Protein AF-A0A7V2INB6-F1 (afdb_monomer_lite)

Secondary structure (DSSP, 8-state):
-HHHHHHT-------SHHHHHHHHHHHHHS-HHHHHHHHHHHHHHHHTHHHHHGGGTTT----GGGSPPHHHHTT--HHHHHHHHS--TT-TT--HHHHHHHHHTHHHHHHHTHHHHHHHHHTHHHHHHHHHIIIIIIIIHHHHS--

Sequence (147 aa):
RRALTRHQAGVHLKTAGTTWLEELIGLALAGRDGVQIAREIYRRALDRYEELCAPYATVIDIDADRLPPADQVDRWDGPTFAAALRHDRACASFNPHLRQLLHLSYKIAAEMGPQFLAALDKHADAIAPHVTENLYDRHIRPLFLDV

Radius of gyration: 16.53 Å; chains: 1; bounding box: 42×35×41 Å

pLDDT: mean 95.91, std 5.28, range [56.22, 98.88]

Foldseek 3Di:
DVVCVVVVHADDDDDDLQLVLLLLLLLLVQDDLSVQVSLVLLQVLLVCVCVLCVVPVVPDDADNVQDDHSVVSNPDHSVLSSLCQDPDPVRPNDDVNSNRSSSSSVVVLVVVPPSSVVSCVVSVVSRVVSSCCVPPVVPCCVRPNDD

Structure (mmCIF, N/CA/C/O backbone):
data_AF-A0A7V2INB6-F1
#
_entry.id   AF-A0A7V2INB6-F1
#
loop_
_atom_site.group_PDB
_atom_site.id
_atom_site.type_symbol
_atom_site.label_atom_id
_atom_site.label_alt_id
_atom_site.label_comp_id
_atom_site.label_asym_id
_atom_site.label_entity_id
_atom_site.label_seq_id
_atom_site.pdbx_PDB_ins_code
_atom_site.Cartn_x
_atom_site.Cartn_y
_atom_site.Cartn_z
_atom_site.occupancy
_atom_site.B_iso_or_equiv
_atom_site.auth_seq_id
_atom_site.auth_comp_id
_atom_site.auth_asym_id
_atom_site.auth_atom_id
_atom_site.pdbx_PDB_model_num
ATOM 1 N N . ARG A 1 1 ? 13.629 3.701 -22.985 1.00 81.31 1 ARG A N 1
ATOM 2 C CA . ARG A 1 1 ? 15.088 3.430 -23.083 1.00 81.31 1 ARG A CA 1
ATOM 3 C C . ARG A 1 1 ? 15.921 4.495 -23.814 1.00 81.31 1 ARG A C 1
ATOM 5 O O . ARG A 1 1 ? 17.136 4.426 -23.721 1.00 81.31 1 ARG A O 1
ATOM 12 N N . ARG A 1 2 ? 15.331 5.523 -24.458 1.00 87.81 2 ARG A N 1
ATOM 13 C CA . ARG A 1 2 ? 16.077 6.541 -25.241 1.00 87.81 2 ARG A CA 1
ATOM 14 C C . ARG A 1 2 ? 17.313 7.133 -24.540 1.00 87.81 2 ARG A C 1
ATOM 16 O O . ARG A 1 2 ? 18.352 7.260 -25.174 1.00 87.81 2 ARG A O 1
ATOM 23 N N . ALA A 1 3 ? 17.208 7.473 -23.252 1.00 89.81 3 ALA A N 1
ATOM 24 C CA . ALA A 1 3 ? 18.328 8.023 -22.484 1.00 89.81 3 ALA A CA 1
ATOM 25 C C . ALA A 1 3 ? 19.479 7.013 -22.311 1.00 89.81 3 ALA A C 1
ATOM 27 O O . ALA A 1 3 ? 20.628 7.363 -22.549 1.00 89.81 3 ALA A O 1
ATOM 28 N N . LEU A 1 4 ? 19.170 5.754 -21.982 1.00 89.19 4 LEU A N 1
ATOM 29 C CA . LEU A 1 4 ? 20.169 4.689 -21.823 1.00 89.19 4 LEU A CA 1
ATOM 30 C C . LEU A 1 4 ? 20.958 4.468 -23.119 1.00 89.19 4 LEU A C 1
ATOM 32 O O . LEU A 1 4 ? 22.184 4.440 -23.093 1.00 89.19 4 LEU A O 1
ATOM 36 N N . THR A 1 5 ? 20.261 4.419 -24.261 1.00 88.56 5 THR A N 1
ATOM 37 C CA . THR A 1 5 ? 20.891 4.295 -25.584 1.00 88.56 5 THR A CA 1
ATOM 38 C C . THR A 1 5 ? 21.746 5.515 -25.925 1.00 88.56 5 THR A C 1
ATOM 40 O O . THR A 1 5 ? 22.897 5.361 -26.318 1.00 88.56 5 THR A O 1
ATOM 43 N N . ARG A 1 6 ? 21.211 6.733 -25.744 1.00 95.06 6 ARG A N 1
ATOM 44 C CA . ARG A 1 6 ? 21.920 7.988 -26.050 1.00 95.06 6 ARG A CA 1
ATOM 45 C C . ARG A 1 6 ? 23.218 8.134 -25.257 1.00 95.06 6 ARG A C 1
ATOM 47 O O . ARG A 1 6 ? 24.185 8.669 -25.784 1.00 95.06 6 ARG A O 1
ATOM 54 N N . HIS A 1 7 ? 23.212 7.708 -23.998 1.00 94.88 7 HIS A N 1
ATOM 55 C CA . HIS A 1 7 ? 24.345 7.860 -23.089 1.00 94.88 7 HIS A CA 1
ATOM 56 C C . HIS A 1 7 ? 25.215 6.604 -22.984 1.00 94.88 7 HIS A C 1
ATOM 58 O O . HIS A 1 7 ? 26.170 6.616 -22.216 1.00 94.88 7 HIS A O 1
ATOM 64 N N . GLN A 1 8 ? 24.887 5.540 -23.731 1.00 92.50 8 GLN A N 1
ATOM 65 C CA . GLN A 1 8 ? 25.553 4.235 -23.654 1.00 92.50 8 GLN A CA 1
ATOM 66 C C . GLN A 1 8 ? 25.736 3.762 -22.200 1.00 92.50 8 GLN A C 1
ATOM 68 O O . GLN A 1 8 ? 26.801 3.292 -21.807 1.00 92.50 8 GLN A O 1
ATOM 73 N N . ALA A 1 9 ? 24.689 3.928 -21.390 1.00 91.94 9 ALA A N 1
ATOM 74 C CA . ALA A 1 9 ? 24.729 3.709 -19.950 1.00 91.94 9 ALA A CA 1
ATOM 75 C C . ALA A 1 9 ? 23.729 2.634 -19.508 1.00 91.94 9 ALA A C 1
ATOM 77 O O . ALA A 1 9 ? 22.658 2.474 -20.099 1.00 91.94 9 ALA A O 1
ATOM 78 N N . GLY A 1 10 ? 24.071 1.929 -18.427 1.00 89.06 10 GLY A N 1
ATOM 79 C CA . GLY A 1 10 ? 23.144 1.069 -17.693 1.00 89.06 10 GLY A CA 1
ATOM 80 C C . GLY A 1 10 ? 22.259 1.858 -16.722 1.00 89.06 10 GLY A C 1
ATOM 81 O O . GLY A 1 10 ? 22.433 3.061 -16.531 1.00 89.06 10 GLY A O 1
ATOM 82 N N . VAL A 1 11 ? 21.313 1.169 -16.080 1.00 91.44 11 VAL A N 1
ATOM 83 C CA . VAL A 1 11 ? 20.457 1.740 -15.031 1.00 91.44 11 VAL A CA 1
ATOM 84 C C . VAL A 1 11 ? 20.529 0.894 -13.767 1.00 91.44 11 VAL A C 1
ATOM 86 O O . VAL A 1 11 ? 20.497 -0.333 -13.828 1.00 91.44 11 VAL A O 1
ATOM 89 N N . HIS A 1 12 ? 20.596 1.559 -12.617 1.00 92.31 12 HIS A N 1
ATOM 90 C CA . HIS A 1 12 ? 20.360 0.941 -11.320 1.00 92.31 12 HIS A CA 1
ATOM 91 C C . HIS A 1 12 ? 18.975 1.367 -10.830 1.00 92.31 12 HIS A C 1
ATOM 93 O O . HIS A 1 12 ? 18.733 2.553 -10.607 1.00 92.31 12 HIS A O 1
ATOM 99 N N . LEU A 1 13 ? 18.061 0.407 -10.699 1.00 91.25 13 LEU A N 1
ATOM 100 C CA . LEU A 1 13 ? 16.682 0.646 -10.285 1.00 91.25 13 LEU A CA 1
ATOM 101 C C . LEU A 1 13 ? 16.483 0.180 -8.844 1.00 91.25 13 LEU A C 1
ATOM 103 O O . LEU A 1 13 ? 16.831 -0.949 -8.508 1.00 91.25 13 LEU A O 1
ATOM 107 N N . LYS A 1 14 ? 15.890 1.037 -8.010 1.00 93.94 14 LYS A N 1
ATOM 108 C CA . LYS A 1 14 ? 15.516 0.701 -6.634 1.00 93.94 14 LYS A CA 1
ATOM 109 C C . LYS A 1 14 ? 14.003 0.764 -6.477 1.00 93.94 14 LYS A C 1
ATOM 111 O O . LYS A 1 14 ? 13.398 1.801 -6.732 1.00 93.94 14 LYS A O 1
ATOM 116 N N . THR A 1 15 ? 13.422 -0.334 -6.013 1.00 93.19 15 THR A N 1
ATOM 117 C CA . THR A 1 15 ? 12.035 -0.421 -5.544 1.00 93.19 15 THR A CA 1
ATOM 118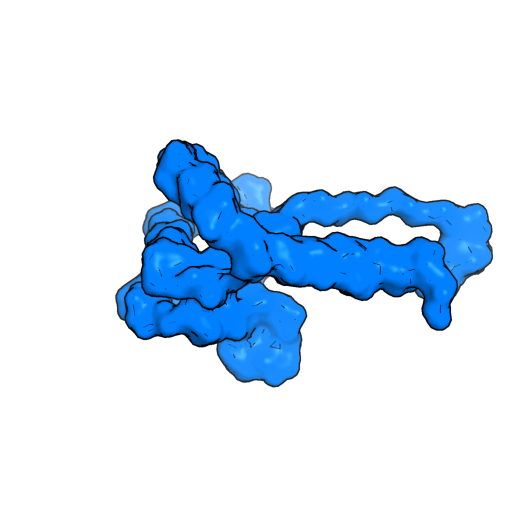 C C . THR A 1 15 ? 12.051 -0.891 -4.095 1.00 93.19 15 THR A C 1
ATOM 120 O O . THR A 1 15 ? 12.926 -1.662 -3.707 1.00 93.19 15 THR A O 1
ATOM 123 N N . ALA A 1 16 ? 11.102 -0.428 -3.288 1.00 93.69 16 ALA A N 1
ATOM 124 C CA . ALA A 1 16 ? 10.943 -0.891 -1.910 1.00 93.69 16 ALA A CA 1
ATOM 125 C C . ALA A 1 16 ? 9.479 -0.764 -1.488 1.00 93.69 16 ALA A C 1
ATOM 127 O O . ALA A 1 16 ? 8.738 -1.741 -1.515 1.00 93.69 16 ALA A O 1
ATOM 128 N N . GLY A 1 17 ? 9.028 0.461 -1.205 1.00 94.12 17 GLY A N 1
ATOM 129 C CA . GLY A 1 17 ? 7.669 0.685 -0.713 1.00 94.12 17 GLY A CA 1
ATOM 130 C C . GLY A 1 17 ? 6.569 0.340 -1.720 1.00 94.12 17 GLY A C 1
ATOM 131 O O . GLY A 1 17 ? 5.466 -0.000 -1.317 1.00 94.12 17 GLY A O 1
ATOM 132 N N . THR A 1 18 ? 6.854 0.314 -3.026 1.00 95.19 18 THR A N 1
ATOM 133 C CA . THR A 1 18 ? 5.891 -0.202 -4.011 1.00 95.19 18 THR A CA 1
ATOM 134 C C . THR A 1 18 ? 5.657 -1.703 -3.879 1.00 95.19 18 THR A C 1
ATOM 136 O O . THR A 1 18 ? 4.525 -2.122 -4.060 1.00 95.19 18 THR A O 1
ATOM 139 N N . THR A 1 19 ? 6.665 -2.502 -3.513 1.00 96.62 19 THR A N 1
ATOM 140 C CA . THR A 1 19 ? 6.489 -3.938 -3.236 1.00 96.62 19 THR A CA 1
ATOM 141 C C . THR A 1 19 ? 5.578 -4.149 -2.031 1.00 96.62 19 THR A C 1
ATOM 143 O O . THR A 1 19 ? 4.604 -4.886 -2.136 1.00 96.62 19 THR A O 1
ATOM 146 N N . TRP A 1 20 ? 5.832 -3.410 -0.948 1.00 97.50 20 TRP A N 1
ATOM 147 C CA . TRP A 1 20 ? 4.983 -3.373 0.248 1.00 97.50 20 TRP A CA 1
ATOM 148 C C . TRP A 1 20 ? 3.507 -3.086 -0.085 1.00 97.50 20 TRP A C 1
ATOM 150 O O . TRP A 1 20 ? 2.595 -3.748 0.405 1.00 97.50 20 TRP A O 1
ATOM 160 N N . LEU A 1 21 ? 3.249 -2.116 -0.965 1.00 98.56 21 LEU A N 1
ATOM 161 C CA . LEU A 1 21 ? 1.880 -1.788 -1.365 1.00 98.56 21 LEU A CA 1
ATOM 162 C C . LEU A 1 21 ? 1.199 -2.924 -2.134 1.00 98.56 21 LEU A C 1
ATOM 164 O O . LEU A 1 21 ? -0.005 -3.111 -1.983 1.00 98.56 21 LEU A O 1
ATOM 168 N N . GLU A 1 22 ? 1.933 -3.679 -2.951 1.00 98.50 22 GLU A N 1
ATOM 169 C CA . GLU A 1 22 ? 1.359 -4.814 -3.680 1.00 98.50 22 GLU A CA 1
ATOM 170 C C . GLU A 1 22 ? 1.141 -6.035 -2.778 1.00 98.50 22 GLU A C 1
ATOM 172 O O . GLU A 1 22 ? 0.170 -6.761 -2.989 1.00 98.50 22 GLU A O 1
ATOM 177 N N . GLU A 1 23 ? 1.951 -6.214 -1.729 1.00 97.81 23 GLU A N 1
ATOM 178 C CA . GLU A 1 23 ? 1.663 -7.174 -0.653 1.00 97.81 23 GLU A CA 1
ATOM 179 C C . GLU A 1 23 ? 0.338 -6.839 0.033 1.00 97.81 23 GLU A C 1
ATOM 181 O O . GLU A 1 23 ? -0.522 -7.705 0.188 1.00 97.81 23 GLU A O 1
ATOM 186 N N . LEU A 1 24 ? 0.127 -5.563 0.368 1.00 98.38 24 LEU A N 1
ATOM 187 C CA . LEU A 1 24 ? -1.107 -5.100 0.998 1.00 98.38 24 LEU A CA 1
ATOM 188 C C . LEU A 1 24 ? -2.329 -5.235 0.072 1.00 98.38 24 LEU A C 1
ATOM 190 O O . LEU A 1 24 ? -3.411 -5.596 0.533 1.00 98.38 24 LEU A O 1
ATOM 194 N N . ILE A 1 25 ? -2.161 -4.986 -1.232 1.00 98.69 25 ILE A N 1
ATOM 195 C CA . ILE A 1 25 ? -3.203 -5.217 -2.244 1.00 98.69 25 ILE A CA 1
ATOM 196 C C . ILE A 1 25 ? -3.558 -6.703 -2.327 1.00 98.69 25 ILE A C 1
ATOM 198 O O . ILE A 1 2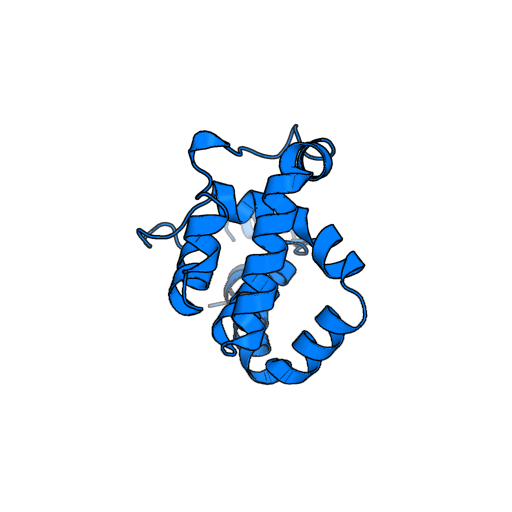5 ? -4.739 -7.047 -2.290 1.00 98.69 25 ILE A O 1
ATOM 202 N N . GLY A 1 26 ? -2.556 -7.578 -2.430 1.00 98.38 26 GLY A N 1
ATOM 203 C CA . GLY A 1 26 ? -2.777 -9.020 -2.478 1.00 98.38 26 GLY A CA 1
ATOM 204 C C . GLY A 1 26 ? -3.455 -9.537 -1.217 1.00 98.38 26 GLY A C 1
ATOM 205 O O . GLY A 1 26 ? -4.429 -10.281 -1.302 1.00 98.38 26 GLY A O 1
ATOM 206 N N . LEU A 1 27 ? -3.024 -9.055 -0.051 1.00 98.06 27 LEU A N 1
ATOM 207 C CA . LEU A 1 27 ? -3.635 -9.395 1.226 1.00 98.06 27 LEU A CA 1
ATOM 208 C C . LEU A 1 27 ? -5.099 -8.935 1.291 1.00 98.06 27 LEU A C 1
ATOM 210 O O . LEU A 1 27 ? -5.963 -9.704 1.706 1.00 98.06 27 LEU A O 1
ATOM 214 N N . ALA A 1 28 ? -5.412 -7.726 0.817 1.00 98.38 28 ALA A N 1
ATOM 215 C CA . ALA A 1 28 ? -6.791 -7.248 0.742 1.00 98.38 28 ALA A CA 1
ATOM 216 C C . ALA A 1 28 ? -7.677 -8.132 -0.156 1.00 98.38 28 ALA A C 1
ATOM 218 O O . ALA A 1 28 ? -8.861 -8.307 0.128 1.00 98.38 28 ALA A O 1
ATOM 219 N N . LEU A 1 29 ? -7.115 -8.724 -1.211 1.00 98.38 29 LEU A N 1
ATOM 220 C CA . LEU A 1 29 ? -7.827 -9.611 -2.136 1.00 98.38 29 LEU A CA 1
ATOM 221 C C . LEU A 1 29 ? -7.906 -11.072 -1.660 1.00 98.38 29 LEU A C 1
ATOM 223 O O . LEU A 1 29 ? -8.699 -11.839 -2.203 1.00 98.38 29 LEU A O 1
ATOM 227 N N . ALA A 1 30 ? -7.142 -11.457 -0.636 1.00 96.56 30 ALA A N 1
ATOM 228 C CA . ALA A 1 30 ? -7.001 -12.849 -0.205 1.00 96.56 30 ALA A CA 1
ATOM 229 C C . ALA A 1 30 ? -8.170 -13.385 0.647 1.00 96.56 30 ALA A C 1
ATOM 231 O O . ALA A 1 30 ? -8.246 -14.578 0.940 1.00 96.56 30 ALA A O 1
ATOM 232 N N . GLY A 1 31 ? -9.108 -12.520 1.043 1.00 90.50 31 GLY A N 1
ATOM 233 C CA . GLY A 1 31 ? -10.296 -12.898 1.804 1.00 90.50 31 GLY A CA 1
ATOM 234 C C . GLY A 1 31 ? -10.604 -11.948 2.956 1.00 90.50 31 GLY A C 1
ATOM 235 O O . GLY A 1 31 ? -10.037 -10.861 3.073 1.00 90.50 31 GLY A O 1
ATOM 236 N N . ARG A 1 32 ? -11.547 -12.353 3.818 1.00 93.88 32 ARG A N 1
ATOM 237 C CA . ARG A 1 32 ? -12.059 -11.500 4.908 1.00 93.88 32 ARG A CA 1
ATOM 238 C C . ARG A 1 32 ? -10.994 -11.124 5.937 1.00 93.88 32 ARG A C 1
ATOM 240 O O . ARG A 1 32 ? -10.960 -9.978 6.368 1.00 93.88 32 ARG A O 1
ATOM 247 N N . ASP A 1 33 ? -10.156 -12.070 6.335 1.00 94.75 33 ASP A N 1
ATOM 248 C CA . ASP A 1 33 ? -9.078 -11.839 7.298 1.00 94.75 33 ASP A CA 1
ATOM 249 C C . ASP A 1 33 ? -7.957 -10.975 6.706 1.00 94.75 33 ASP A C 1
ATOM 251 O O . ASP A 1 33 ? -7.436 -10.094 7.387 1.00 94.75 33 ASP A O 1
ATOM 255 N N . GLY A 1 34 ? -7.642 -11.160 5.421 1.00 97.31 34 GLY A N 1
ATOM 256 C CA . GLY A 1 34 ? -6.659 -10.342 4.715 1.00 97.31 34 GLY A CA 1
ATOM 257 C C . GLY A 1 34 ? -7.076 -8.870 4.592 1.00 97.31 34 GLY A C 1
ATOM 258 O O . GLY A 1 34 ? -6.341 -7.975 5.017 1.00 97.31 34 GLY A O 1
ATOM 259 N N . VAL A 1 35 ? -8.298 -8.590 4.118 1.00 98.38 35 VAL A N 1
ATOM 260 C CA . VAL A 1 35 ? -8.799 -7.202 4.051 1.00 98.38 35 VAL A CA 1
ATOM 261 C C . VAL A 1 35 ? -8.950 -6.568 5.435 1.00 98.38 35 VAL A C 1
ATOM 263 O O . VAL A 1 35 ? -8.729 -5.369 5.581 1.00 98.38 35 VAL A O 1
ATOM 266 N N . GLN A 1 36 ? -9.267 -7.349 6.473 1.00 98.50 36 GLN A N 1
ATOM 267 C CA . GLN A 1 36 ? -9.336 -6.834 7.841 1.00 98.50 36 GLN A CA 1
ATOM 268 C C . GLN A 1 36 ? -7.983 -6.278 8.308 1.00 98.50 36 GLN A C 1
ATOM 270 O O . GLN A 1 36 ? -7.950 -5.205 8.906 1.00 98.50 36 GLN A O 1
ATOM 275 N N . ILE A 1 37 ? -6.874 -6.955 7.990 1.00 98.38 37 ILE A N 1
ATOM 276 C CA . ILE A 1 37 ? -5.523 -6.458 8.289 1.00 98.38 37 ILE A CA 1
ATOM 277 C C . ILE A 1 37 ? -5.241 -5.159 7.529 1.00 98.38 37 ILE A C 1
ATOM 279 O O . ILE A 1 37 ? -4.741 -4.201 8.115 1.00 98.38 37 ILE A O 1
ATOM 283 N N . ALA A 1 38 ? -5.599 -5.093 6.245 1.00 98.50 38 ALA A N 1
ATOM 284 C CA . ALA A 1 38 ? -5.361 -3.903 5.434 1.00 98.50 38 ALA A CA 1
ATOM 285 C C . ALA A 1 38 ? -6.142 -2.670 5.932 1.00 98.50 38 ALA A C 1
ATOM 287 O O . ALA A 1 38 ? -5.587 -1.572 6.019 1.00 98.50 38 ALA A O 1
ATOM 288 N N . ARG A 1 39 ? -7.405 -2.863 6.333 1.00 98.75 39 ARG A N 1
ATOM 289 C CA . ARG A 1 39 ? -8.237 -1.822 6.961 1.00 98.75 39 ARG A CA 1
ATOM 290 C C . ARG A 1 39 ? -7.663 -1.369 8.301 1.00 98.75 39 ARG A C 1
ATOM 292 O O . ARG A 1 39 ? -7.604 -0.172 8.559 1.00 98.75 39 ARG A O 1
ATOM 299 N N . GLU A 1 40 ? -7.202 -2.307 9.129 1.00 98.69 40 GLU A N 1
ATOM 300 C CA . GLU A 1 40 ? -6.592 -1.990 10.423 1.00 98.69 40 GLU A CA 1
ATOM 301 C C . GLU A 1 40 ? -5.315 -1.157 10.263 1.00 98.69 40 GLU A C 1
ATOM 303 O O . GLU A 1 40 ? -5.133 -0.164 10.966 1.00 98.69 40 GLU A O 1
ATOM 308 N N . ILE A 1 41 ? -4.464 -1.504 9.291 1.00 98.75 41 ILE A N 1
ATOM 309 C CA . ILE A 1 41 ? -3.279 -0.706 8.958 1.00 98.75 41 ILE A CA 1
ATOM 310 C C . ILE A 1 41 ? -3.688 0.713 8.556 1.00 98.75 41 ILE A C 1
ATOM 312 O O . ILE A 1 41 ? -3.107 1.670 9.061 1.00 98.75 41 ILE A O 1
ATOM 316 N N . TYR A 1 42 ? -4.697 0.861 7.692 1.00 98.88 42 TYR A N 1
ATOM 317 C CA . TYR A 1 42 ? -5.180 2.174 7.270 1.00 98.88 42 TYR A CA 1
ATOM 318 C C . TYR A 1 42 ? -5.737 3.008 8.432 1.00 98.88 42 TYR A C 1
ATOM 320 O O . TYR A 1 42 ? -5.377 4.177 8.566 1.00 98.88 42 TYR A O 1
ATOM 328 N N . ARG A 1 43 ? -6.571 2.424 9.301 1.00 98.81 43 ARG A N 1
ATOM 329 C CA . ARG A 1 43 ? -7.138 3.144 10.452 1.00 98.81 43 ARG A CA 1
ATOM 330 C C . ARG A 1 43 ? -6.045 3.628 11.399 1.00 98.81 43 ARG A C 1
ATOM 332 O O . ARG A 1 43 ? -5.976 4.817 11.688 1.00 98.81 43 ARG A O 1
ATOM 339 N N . ARG A 1 44 ? -5.113 2.745 11.771 1.00 98.75 44 ARG A N 1
ATOM 340 C CA . ARG A 1 44 ? -3.953 3.120 12.596 1.00 98.75 44 ARG A CA 1
ATOM 341 C C . ARG A 1 44 ? -3.061 4.163 11.915 1.00 98.75 44 ARG A C 1
ATOM 343 O O . ARG A 1 44 ? -2.409 4.937 12.610 1.00 98.75 44 ARG A O 1
ATOM 350 N N . ALA A 1 45 ? -2.999 4.173 10.583 1.00 98.56 45 ALA A N 1
ATOM 351 C CA . ALA A 1 45 ? -2.232 5.155 9.825 1.00 98.56 45 ALA A CA 1
ATOM 352 C C . ALA A 1 45 ? -2.869 6.542 9.851 1.00 98.56 45 ALA A C 1
ATOM 354 O O . ALA A 1 45 ? -2.146 7.523 9.991 1.00 98.56 45 ALA A O 1
ATOM 355 N N . LEU A 1 46 ? -4.200 6.623 9.761 1.00 98.44 46 LEU A N 1
ATOM 356 C CA . LEU A 1 46 ? -4.925 7.879 9.948 1.00 98.44 46 LEU A CA 1
ATOM 357 C C . LEU A 1 46 ? -4.729 8.429 11.363 1.00 98.44 46 LEU A C 1
ATOM 359 O O . LEU A 1 46 ? -4.371 9.594 11.512 1.00 98.44 46 LEU A O 1
ATOM 363 N N . ASP A 1 47 ? -4.863 7.582 12.387 1.00 98.31 47 ASP A N 1
ATOM 364 C CA . ASP A 1 47 ? -4.682 7.992 13.788 1.00 98.31 47 ASP A CA 1
ATOM 365 C C . ASP A 1 47 ? -3.254 8.483 14.083 1.00 98.31 47 ASP A C 1
ATOM 367 O O . ASP A 1 47 ? -3.028 9.275 14.997 1.00 98.31 47 ASP A O 1
ATOM 371 N N . ARG A 1 48 ? -2.272 8.013 13.304 1.00 98.12 48 ARG A N 1
ATOM 372 C CA . ARG A 1 48 ? -0.845 8.349 13.436 1.00 98.12 48 ARG A CA 1
ATOM 373 C C . ARG A 1 48 ? -0.322 9.164 12.257 1.00 98.12 48 ARG A C 1
ATOM 375 O O . ARG A 1 48 ? 0.881 9.142 11.989 1.00 98.12 48 ARG A O 1
ATOM 382 N N . TYR A 1 49 ? -1.204 9.873 11.554 1.00 97.94 49 TYR A N 1
ATOM 383 C CA . TYR A 1 49 ? -0.874 10.578 10.317 1.00 97.94 49 TYR A CA 1
ATOM 384 C C . TYR A 1 49 ? 0.353 11.484 10.472 1.00 97.94 49 TYR A C 1
ATOM 386 O O . TYR A 1 49 ? 1.308 11.362 9.706 1.00 97.94 49 TYR A O 1
ATOM 394 N N . GLU A 1 50 ? 0.364 12.341 11.498 1.00 97.06 50 GLU A N 1
ATOM 395 C CA . GLU A 1 50 ? 1.467 13.275 11.751 1.00 97.06 50 GLU A CA 1
ATOM 396 C C . GLU A 1 50 ? 2.797 12.549 11.995 1.00 97.06 50 GLU A C 1
ATOM 398 O O . GLU A 1 50 ? 3.810 12.888 11.383 1.00 97.06 50 GLU A O 1
ATOM 403 N N . GLU A 1 51 ? 2.791 11.511 12.839 1.00 97.56 51 GLU A N 1
ATOM 404 C CA . GLU A 1 51 ? 3.983 10.719 13.167 1.00 97.56 51 GLU A CA 1
ATOM 405 C C . GLU A 1 51 ? 4.577 10.055 11.918 1.00 97.56 51 GLU A C 1
ATOM 407 O O . GLU A 1 51 ? 5.792 10.084 11.710 1.00 97.56 51 GLU A O 1
ATOM 412 N N . LEU A 1 52 ? 3.725 9.448 11.088 1.00 97.25 52 LEU A N 1
ATOM 413 C CA . LEU A 1 52 ? 4.156 8.720 9.896 1.00 97.25 52 LEU A CA 1
ATOM 414 C C . LEU A 1 52 ? 4.613 9.661 8.779 1.00 97.25 52 LEU A C 1
ATOM 416 O O . LEU A 1 52 ? 5.544 9.322 8.049 1.00 97.25 52 LEU A O 1
ATOM 420 N N . CYS A 1 53 ? 3.985 10.831 8.647 1.00 96.75 53 CYS A N 1
ATOM 421 C CA . CYS A 1 53 ? 4.270 11.782 7.575 1.00 96.75 53 CYS A CA 1
ATOM 422 C C . CYS A 1 53 ? 5.474 12.683 7.867 1.00 96.75 53 CYS A C 1
ATOM 424 O O . CYS A 1 53 ? 6.193 13.040 6.933 1.00 96.75 53 CYS A O 1
ATOM 426 N N . ALA A 1 54 ? 5.739 13.030 9.132 1.00 96.50 54 ALA A N 1
ATOM 427 C CA . ALA A 1 54 ? 6.779 13.996 9.498 1.00 96.50 54 ALA A CA 1
ATOM 428 C C . ALA A 1 54 ? 8.178 13.701 8.904 1.00 96.50 54 ALA A C 1
ATOM 430 O O . ALA A 1 54 ? 8.788 14.629 8.367 1.00 96.50 54 ALA A O 1
ATOM 431 N N . PRO A 1 55 ? 8.694 12.452 8.893 1.00 95.62 55 PRO A N 1
ATOM 432 C CA . PRO A 1 55 ? 10.006 12.152 8.308 1.00 95.62 55 PRO A CA 1
ATOM 433 C C . PRO A 1 55 ? 10.068 12.317 6.782 1.00 95.62 55 PRO A C 1
ATOM 435 O O . PRO A 1 55 ? 11.156 12.385 6.214 1.00 95.62 55 PRO A O 1
ATOM 438 N N . TYR A 1 56 ? 8.910 12.364 6.119 1.00 94.81 56 TYR A N 1
ATOM 439 C CA . TYR A 1 56 ? 8.773 12.367 4.664 1.00 94.81 56 TYR A CA 1
ATOM 440 C C . TYR A 1 56 ? 8.110 13.642 4.129 1.00 94.81 56 TYR A C 1
ATOM 442 O O . TYR A 1 56 ? 7.839 13.723 2.934 1.00 94.81 56 TYR A O 1
ATOM 450 N N . ALA A 1 57 ? 7.882 14.648 4.980 1.00 93.88 57 ALA A N 1
ATOM 451 C CA . ALA A 1 57 ? 7.100 15.844 4.660 1.00 93.88 57 ALA A CA 1
ATOM 452 C C . ALA A 1 57 ? 7.577 16.602 3.405 1.00 93.88 57 ALA A C 1
ATOM 454 O O . ALA A 1 57 ? 6.784 17.262 2.746 1.00 93.88 57 ALA A O 1
ATOM 455 N N . THR A 1 58 ? 8.859 16.499 3.044 1.00 95.94 58 THR A N 1
ATOM 456 C CA . THR A 1 58 ? 9.432 17.163 1.861 1.00 95.94 58 THR A CA 1
ATOM 457 C C . THR A 1 58 ? 9.235 16.399 0.550 1.00 95.94 58 THR A C 1
ATOM 459 O O . THR A 1 58 ? 9.541 16.938 -0.512 1.00 95.94 58 THR A O 1
ATOM 462 N N . VAL A 1 59 ? 8.775 15.144 0.604 1.00 94.06 59 VAL A N 1
ATOM 463 C CA . VAL A 1 59 ? 8.683 14.239 -0.558 1.00 94.06 59 VAL A CA 1
ATOM 464 C C . VAL A 1 59 ? 7.300 13.611 -0.747 1.00 94.06 59 VAL A C 1
ATOM 466 O O . VAL A 1 59 ? 7.116 12.817 -1.671 1.00 94.06 59 VAL A O 1
ATOM 469 N N . ILE A 1 60 ? 6.333 13.953 0.104 1.00 95.25 60 ILE A N 1
ATOM 470 C CA . ILE A 1 60 ? 4.938 13.510 -0.002 1.00 95.25 60 ILE A CA 1
ATOM 471 C C . ILE A 1 60 ? 4.037 14.668 -0.421 1.00 95.25 60 ILE A C 1
ATOM 473 O O . ILE A 1 60 ? 4.381 15.830 -0.233 1.00 95.25 60 ILE A O 1
ATOM 477 N N . ASP A 1 61 ? 2.882 14.332 -0.984 1.00 96.56 61 ASP A N 1
ATOM 478 C CA . ASP A 1 61 ? 1.885 15.282 -1.479 1.00 96.56 61 ASP A CA 1
ATOM 479 C C . ASP A 1 61 ? 0.493 14.773 -1.081 1.00 96.56 61 ASP A C 1
ATOM 481 O O . ASP A 1 61 ? -0.337 14.428 -1.923 1.00 96.56 61 ASP A O 1
ATOM 485 N N . ILE A 1 62 ? 0.301 14.607 0.234 1.00 97.94 62 ILE A N 1
ATOM 486 C CA . ILE A 1 62 ? -0.942 14.090 0.805 1.00 97.94 62 ILE A CA 1
ATOM 487 C C . ILE A 1 62 ? -1.845 15.256 1.189 1.00 97.94 62 ILE A C 1
ATOM 489 O O . ILE A 1 62 ? -1.511 16.067 2.052 1.00 97.94 62 ILE A O 1
ATOM 493 N N . ASP A 1 63 ? -3.025 15.277 0.583 1.00 97.50 63 ASP A N 1
ATOM 494 C CA . ASP A 1 63 ? -4.145 16.105 0.999 1.00 97.50 63 ASP A CA 1
ATOM 495 C C . ASP A 1 63 ? -5.020 15.309 1.979 1.00 97.50 63 ASP A C 1
ATOM 497 O O . ASP A 1 63 ? -5.684 14.337 1.598 1.00 97.50 63 ASP A O 1
ATOM 501 N N . ALA A 1 64 ? -4.995 15.708 3.254 1.00 95.88 64 ALA A N 1
ATOM 502 C CA . ALA A 1 64 ? -5.708 15.016 4.324 1.00 95.88 64 ALA A CA 1
ATOM 503 C C . ALA A 1 64 ? -7.232 15.034 4.126 1.00 95.88 64 ALA A C 1
ATOM 505 O O . ALA A 1 64 ? -7.893 14.046 4.443 1.00 95.88 64 ALA A O 1
ATOM 506 N N . ASP A 1 65 ? -7.784 16.084 3.511 1.00 97.19 65 ASP A N 1
ATOM 507 C CA . ASP A 1 65 ? -9.225 16.194 3.244 1.00 97.19 65 ASP A CA 1
ATOM 508 C C . ASP A 1 65 ? -9.683 15.223 2.144 1.00 97.19 65 ASP A C 1
ATOM 510 O O . ASP A 1 65 ? -10.875 14.959 1.966 1.00 97.19 65 ASP A O 1
ATOM 514 N N . ARG A 1 66 ? -8.731 14.659 1.393 1.00 97.88 66 ARG A N 1
ATOM 515 C CA . ARG A 1 66 ? -8.978 13.667 0.342 1.00 97.88 66 ARG A CA 1
ATOM 516 C C . ARG A 1 66 ? -8.738 12.236 0.808 1.00 97.88 66 ARG A C 1
ATOM 518 O O . ARG A 1 66 ? -8.901 11.309 0.007 1.00 97.88 66 ARG A O 1
ATOM 525 N N . LEU A 1 67 ? -8.383 12.031 2.076 1.00 98.56 67 LEU A N 1
ATOM 526 C CA . LEU A 1 67 ? -8.326 10.707 2.684 1.00 98.56 67 LEU A CA 1
ATOM 527 C C . LEU A 1 67 ? -9.740 10.257 3.090 1.00 98.56 67 LEU A C 1
ATOM 529 O O . LEU A 1 67 ? -10.453 10.995 3.769 1.00 98.56 67 LEU A O 1
ATOM 533 N N . PRO A 1 68 ? -10.183 9.049 2.699 1.00 98.38 68 PRO A N 1
ATOM 534 C CA . PRO A 1 68 ? -11.472 8.532 3.145 1.00 98.38 68 PRO A CA 1
ATOM 535 C C . PRO A 1 68 ? -11.460 8.307 4.669 1.00 98.38 68 PRO A C 1
ATOM 537 O O . PRO A 1 68 ? -10.477 7.772 5.189 1.00 98.38 68 PRO A O 1
ATOM 540 N N . PRO A 1 69 ? -12.534 8.646 5.401 1.00 98.44 69 PRO A N 1
ATOM 541 C CA . PRO A 1 69 ? -12.625 8.371 6.833 1.00 98.44 69 PRO A CA 1
ATOM 542 C C . PRO A 1 69 ? -12.408 6.887 7.156 1.00 98.44 69 PRO A C 1
ATOM 544 O O . PRO A 1 69 ? -12.857 6.016 6.406 1.00 98.44 69 PRO A O 1
ATOM 547 N N . ALA A 1 70 ? -11.784 6.588 8.299 1.00 98.38 70 ALA A N 1
ATOM 548 C CA . ALA A 1 70 ? -11.532 5.210 8.734 1.00 98.38 70 ALA A CA 1
ATOM 549 C C . ALA A 1 70 ? -12.818 4.362 8.734 1.00 98.38 70 ALA A C 1
ATOM 551 O O . ALA A 1 70 ? -12.858 3.303 8.113 1.00 98.38 70 ALA A O 1
ATOM 552 N N . ASP A 1 71 ? -13.911 4.891 9.293 1.00 98.44 71 ASP A N 1
ATOM 553 C CA . ASP A 1 71 ? -15.215 4.217 9.335 1.00 98.44 71 ASP A CA 1
ATOM 554 C C . ASP A 1 71 ? -15.796 3.911 7.946 1.00 98.44 71 ASP A C 1
ATOM 556 O O . ASP A 1 71 ? -16.649 3.029 7.794 1.00 98.44 71 ASP A O 1
ATOM 560 N N . GLN A 1 72 ? -15.421 4.678 6.918 1.00 98.50 72 GLN A N 1
ATOM 561 C CA . GLN A 1 72 ? -15.798 4.378 5.539 1.00 98.50 72 GLN A CA 1
ATOM 562 C C . GLN A 1 72 ? -14.973 3.195 5.022 1.00 98.50 72 GLN A C 1
ATOM 564 O O . GLN A 1 72 ? -15.545 2.250 4.475 1.00 98.50 72 GLN A O 1
ATOM 569 N N . VAL A 1 73 ? -13.654 3.229 5.225 1.00 98.56 73 VAL A N 1
ATOM 570 C CA . VAL A 1 73 ? -12.723 2.182 4.776 1.00 98.56 73 VAL A CA 1
ATOM 571 C C . VAL A 1 73 ? -12.977 0.846 5.475 1.00 98.56 73 VAL A C 1
ATOM 573 O O . VAL A 1 73 ? -12.874 -0.208 4.851 1.00 98.56 73 VAL A O 1
ATOM 576 N N . ASP A 1 74 ? -13.429 0.862 6.725 1.00 98.12 74 ASP A N 1
ATOM 577 C CA . ASP A 1 74 ? -13.758 -0.345 7.492 1.00 98.12 74 ASP A CA 1
ATOM 578 C C . ASP A 1 74 ? -14.856 -1.203 6.869 1.00 98.12 74 ASP A C 1
ATOM 580 O O . ASP A 1 74 ? -14.927 -2.417 7.100 1.00 98.12 74 ASP A O 1
ATOM 584 N N . ARG A 1 75 ? -15.694 -0.570 6.046 1.00 98.00 75 ARG A N 1
ATOM 585 C CA . ARG A 1 75 ? -16.797 -1.200 5.321 1.00 98.00 75 ARG A CA 1
ATOM 586 C C . ARG A 1 75 ? -16.411 -1.657 3.915 1.00 98.00 75 ARG A C 1
ATOM 588 O O . ARG A 1 75 ? -17.186 -2.386 3.302 1.00 98.00 75 ARG A O 1
ATOM 595 N N . TRP A 1 76 ? -15.245 -1.269 3.397 1.00 98.50 76 TRP A N 1
ATOM 596 C CA . TRP A 1 76 ? -14.810 -1.622 2.043 1.00 98.50 76 TRP A CA 1
ATOM 597 C C . TRP A 1 76 ? -14.441 -3.082 1.921 1.00 98.50 76 TRP A C 1
ATOM 599 O O . TRP A 1 76 ? -13.532 -3.530 2.607 1.00 98.50 76 TRP A O 1
ATOM 609 N N . ASP A 1 77 ? -15.044 -3.819 0.997 1.00 98.50 77 ASP A N 1
ATOM 610 C CA . ASP A 1 77 ? -14.551 -5.147 0.637 1.00 98.50 77 ASP A CA 1
ATOM 611 C C . ASP A 1 77 ? -13.117 -5.116 0.062 1.00 98.50 77 ASP A C 1
ATOM 613 O O . ASP A 1 77 ? -12.533 -4.062 -0.207 1.00 98.50 77 ASP A O 1
ATOM 617 N N . GLY A 1 78 ? -12.526 -6.306 -0.079 1.00 98.50 78 GLY A N 1
ATOM 618 C CA . GLY A 1 78 ? -11.169 -6.480 -0.601 1.00 98.50 78 GLY A CA 1
ATOM 619 C C . GLY A 1 78 ? -10.939 -5.795 -1.951 1.00 98.50 78 GLY A C 1
ATOM 620 O O . GLY A 1 78 ? -10.005 -4.999 -2.064 1.00 98.50 78 GLY A O 1
ATOM 621 N N . PRO A 1 79 ? -11.800 -6.041 -2.960 1.00 98.50 79 PRO A N 1
ATOM 622 C CA . PRO A 1 79 ? -11.713 -5.381 -4.259 1.00 98.50 79 PRO A CA 1
ATOM 623 C C . PRO A 1 79 ? -11.770 -3.854 -4.188 1.00 98.50 79 PRO A C 1
ATOM 625 O O . PRO A 1 79 ? -10.965 -3.200 -4.848 1.00 98.50 79 PRO A O 1
ATOM 628 N N . THR A 1 80 ? -12.657 -3.274 -3.374 1.00 98.62 80 THR A N 1
ATOM 629 C CA . THR A 1 80 ? -12.754 -1.814 -3.222 1.00 98.62 80 THR A CA 1
ATOM 630 C C . THR A 1 80 ? -11.476 -1.240 -2.614 1.00 98.62 80 THR A C 1
ATOM 632 O O . THR A 1 80 ? -10.928 -0.270 -3.139 1.00 98.62 80 THR A O 1
ATOM 635 N N . PHE A 1 81 ? -10.949 -1.866 -1.554 1.00 98.81 81 PHE A N 1
ATOM 636 C CA . PHE A 1 81 ? -9.691 -1.442 -0.933 1.00 98.81 81 PHE A CA 1
ATOM 637 C C . PHE A 1 81 ? -8.519 -1.537 -1.920 1.00 98.81 81 PHE A C 1
ATOM 639 O O . PHE A 1 81 ? -7.755 -0.585 -2.090 1.00 98.81 81 PHE A O 1
ATOM 646 N N . ALA A 1 82 ? -8.404 -2.666 -2.622 1.00 98.62 82 ALA A N 1
ATOM 647 C CA . ALA A 1 82 ? -7.371 -2.887 -3.626 1.00 98.62 82 ALA A CA 1
ATOM 648 C C . ALA A 1 82 ? -7.456 -1.877 -4.781 1.00 98.62 82 ALA A C 1
ATOM 650 O O . ALA A 1 82 ? -6.425 -1.362 -5.210 1.00 98.62 82 ALA A O 1
ATOM 651 N N . ALA A 1 83 ? -8.661 -1.561 -5.265 1.00 98.62 83 ALA A N 1
ATOM 652 C CA . ALA A 1 83 ? -8.880 -0.586 -6.333 1.00 98.62 83 ALA A CA 1
ATOM 653 C C . ALA A 1 83 ? -8.502 0.841 -5.910 1.00 98.62 83 ALA A C 1
ATOM 655 O O . ALA A 1 83 ? -7.952 1.588 -6.718 1.00 98.62 83 ALA A O 1
ATOM 656 N N . ALA A 1 84 ? -8.749 1.206 -4.649 1.00 98.69 84 ALA A N 1
ATOM 657 C CA . ALA A 1 84 ? -8.336 2.497 -4.108 1.00 98.69 84 ALA A CA 1
ATOM 658 C C . ALA A 1 84 ? -6.814 2.619 -3.940 1.00 98.69 84 ALA A C 1
ATOM 660 O O . ALA A 1 84 ? -6.259 3.704 -4.124 1.00 98.69 84 ALA A O 1
ATOM 661 N N . LEU A 1 85 ? -6.138 1.512 -3.618 1.00 98.75 85 LEU A N 1
ATOM 662 C CA . LEU A 1 85 ? -4.700 1.466 -3.347 1.00 98.75 85 LEU A CA 1
ATOM 663 C C . LEU A 1 85 ? -3.832 1.286 -4.603 1.00 98.75 85 LEU A C 1
ATOM 665 O O . LEU A 1 85 ? -2.721 1.828 -4.681 1.00 98.75 85 LEU A O 1
ATOM 669 N N . ARG A 1 86 ? -4.293 0.496 -5.577 1.00 98.12 86 ARG A N 1
ATOM 670 C CA . ARG A 1 86 ? -3.534 0.140 -6.784 1.00 98.12 86 ARG A CA 1
ATOM 671 C C . ARG A 1 86 ? -3.257 1.373 -7.629 1.00 98.12 86 ARG A C 1
ATOM 673 O O . ARG A 1 86 ? -4.154 2.157 -7.899 1.00 98.12 86 ARG A O 1
ATOM 680 N N . HIS A 1 87 ? -2.015 1.517 -8.094 1.00 96.81 87 HIS A N 1
ATOM 681 C CA . HIS A 1 87 ? -1.641 2.624 -8.971 1.00 96.81 87 HIS A CA 1
ATOM 682 C C . HIS A 1 87 ? -2.228 2.440 -10.379 1.00 96.81 87 HIS A C 1
ATOM 684 O O . HIS A 1 87 ? -1.550 1.969 -11.290 1.00 96.81 87 HIS A O 1
ATOM 690 N N . ASP A 1 88 ? -3.487 2.831 -10.538 1.00 96.19 88 ASP A N 1
ATOM 691 C CA . ASP A 1 88 ? -4.202 2.890 -11.806 1.00 96.19 88 ASP A CA 1
ATOM 692 C C . ASP A 1 88 ? -4.921 4.238 -11.912 1.00 96.19 88 ASP A C 1
ATOM 694 O O . ASP A 1 88 ? -5.962 4.465 -11.302 1.00 96.19 88 ASP A O 1
ATOM 698 N N . ARG A 1 89 ? -4.357 5.156 -12.704 1.00 94.56 89 ARG A N 1
ATOM 699 C CA . ARG A 1 89 ? -4.897 6.516 -12.860 1.00 94.56 89 ARG A CA 1
ATOM 700 C C . ARG A 1 89 ? -6.207 6.562 -13.654 1.00 94.56 89 ARG A C 1
ATOM 702 O O . ARG A 1 89 ? -6.845 7.609 -13.656 1.00 94.56 89 ARG A O 1
ATOM 709 N N . ALA A 1 90 ? -6.581 5.480 -14.337 1.00 96.94 90 ALA A N 1
ATOM 710 C CA . ALA A 1 90 ? -7.864 5.372 -15.027 1.00 96.94 90 ALA A CA 1
ATOM 711 C C . ALA A 1 90 ? -8.975 4.833 -14.108 1.00 96.94 90 ALA A C 1
ATOM 713 O O . ALA A 1 90 ? -10.156 5.000 -14.412 1.00 96.94 90 ALA A O 1
ATOM 714 N N . CYS A 1 91 ? -8.617 4.219 -12.976 1.00 97.50 91 CYS A N 1
ATOM 715 C CA . CYS A 1 91 ? -9.568 3.726 -11.990 1.00 97.50 91 CYS A CA 1
ATOM 716 C C . CYS A 1 91 ? -10.179 4.891 -11.199 1.00 97.50 91 CYS A C 1
ATOM 718 O O . CYS A 1 91 ? -9.476 5.626 -10.510 1.00 97.50 91 CYS A O 1
ATOM 720 N N . ALA A 1 92 ? -11.507 5.030 -11.239 1.00 97.38 92 ALA A N 1
ATOM 721 C CA . ALA A 1 92 ? -12.216 6.086 -10.510 1.00 97.38 92 ALA A CA 1
ATOM 722 C C . ALA A 1 92 ? -12.073 5.975 -8.980 1.00 97.38 92 ALA A C 1
ATOM 724 O O . ALA A 1 92 ? -12.162 6.980 -8.280 1.00 97.38 92 ALA A O 1
ATOM 725 N N . SER A 1 93 ? -11.854 4.764 -8.460 1.00 97.62 93 SER A N 1
ATOM 726 C CA . SER A 1 93 ? -11.649 4.531 -7.028 1.00 97.62 93 SER A CA 1
ATOM 727 C C . SER A 1 93 ? -10.224 4.827 -6.571 1.00 97.62 93 SER A C 1
ATOM 729 O O . SER A 1 93 ? -10.020 4.993 -5.370 1.00 97.62 93 SER A O 1
ATOM 731 N N . PHE A 1 94 ? -9.248 4.887 -7.488 1.00 98.56 94 PHE A N 1
ATOM 732 C CA . PHE A 1 94 ? -7.848 5.098 -7.133 1.00 98.56 94 PHE A CA 1
ATOM 733 C C . PHE A 1 94 ? -7.671 6.418 -6.384 1.00 98.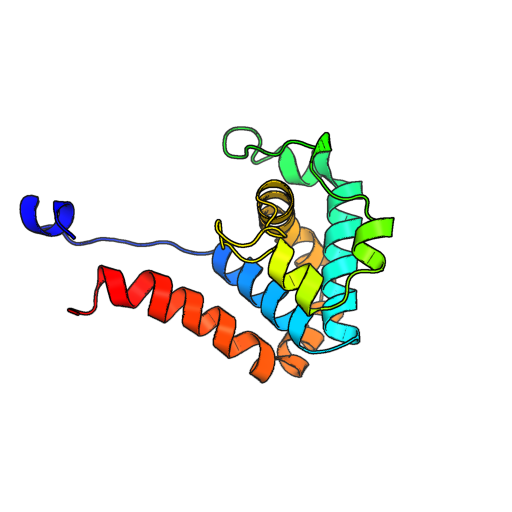56 94 PHE A C 1
ATOM 735 O O . PHE A 1 94 ? -8.048 7.489 -6.863 1.00 98.56 94 PHE A O 1
ATOM 742 N N . ASN A 1 95 ? -7.043 6.335 -5.213 1.00 98.56 95 ASN A N 1
ATOM 743 C CA . ASN A 1 95 ? -6.765 7.489 -4.383 1.00 98.56 95 ASN A CA 1
ATOM 744 C C . ASN A 1 95 ? -5.245 7.614 -4.137 1.00 98.56 95 ASN A C 1
ATOM 746 O O . ASN A 1 95 ? -4.677 6.830 -3.368 1.00 98.56 95 ASN A O 1
ATOM 750 N N . PRO A 1 96 ? -4.564 8.602 -4.756 1.00 98.19 96 PRO A N 1
ATOM 751 C CA . PRO A 1 96 ? -3.122 8.782 -4.592 1.00 98.19 96 PRO A CA 1
ATOM 752 C C . PRO A 1 96 ? -2.725 9.160 -3.156 1.00 98.19 96 PRO A C 1
ATOM 754 O O . PRO A 1 96 ? -1.654 8.752 -2.707 1.00 98.19 96 PRO A O 1
ATOM 757 N N . HIS A 1 97 ? -3.599 9.861 -2.426 1.00 98.56 97 HIS A N 1
ATOM 758 C CA . HIS A 1 97 ? -3.388 10.276 -1.034 1.00 98.56 97 HIS A CA 1
ATOM 759 C C . HIS A 1 97 ? -3.378 9.067 -0.105 1.00 98.56 97 HIS A C 1
ATOM 761 O O . HIS A 1 97 ? -2.441 8.869 0.667 1.00 98.56 97 HIS A O 1
ATOM 767 N N . LEU A 1 98 ? -4.371 8.187 -0.267 1.00 98.62 98 LEU A N 1
ATOM 768 C CA . LEU A 1 98 ? -4.443 6.910 0.445 1.00 98.62 98 LEU A CA 1
ATOM 769 C C . LEU A 1 98 ? -3.223 6.035 0.135 1.00 98.62 98 LEU A C 1
ATOM 771 O O . LEU A 1 98 ? -2.641 5.439 1.043 1.00 98.62 98 LEU A O 1
ATOM 775 N N . ARG A 1 99 ? -2.801 5.974 -1.136 1.00 98.56 99 ARG A N 1
ATOM 776 C CA . ARG A 1 99 ? -1.619 5.200 -1.534 1.00 98.56 99 ARG A CA 1
ATOM 777 C C . ARG A 1 99 ? -0.348 5.724 -0.868 1.00 98.56 99 ARG A C 1
ATOM 779 O O . ARG A 1 99 ? 0.446 4.913 -0.398 1.00 98.56 99 ARG A O 1
ATOM 786 N N . GLN A 1 100 ? -0.143 7.040 -0.831 1.00 98.19 100 GLN A N 1
ATOM 787 C CA . GLN A 1 100 ? 1.016 7.631 -0.163 1.00 98.19 100 GLN A CA 1
ATOM 788 C C . GLN A 1 100 ? 0.983 7.386 1.347 1.00 98.19 100 GLN A C 1
ATOM 790 O O . GLN A 1 100 ? 1.988 6.938 1.888 1.00 98.19 100 GLN A O 1
ATOM 795 N N . LEU A 1 101 ? -0.163 7.562 2.013 1.00 98.56 101 LEU A N 1
ATOM 796 C CA . LEU A 1 101 ? -0.282 7.262 3.443 1.00 98.56 101 LEU A CA 1
ATOM 797 C C . LEU A 1 101 ? 0.079 5.798 3.741 1.00 98.56 101 LEU A C 1
ATOM 799 O O . LEU A 1 101 ? 0.924 5.513 4.593 1.00 98.56 101 LEU A O 1
ATOM 803 N N . LEU A 1 102 ? -0.491 4.853 2.988 1.00 98.62 102 LEU A N 1
ATOM 804 C CA . LEU A 1 102 ? -0.184 3.432 3.153 1.00 98.62 102 LEU A CA 1
ATOM 805 C C . LEU A 1 102 ? 1.266 3.092 2.790 1.00 98.62 102 LEU A C 1
ATOM 807 O O . LEU A 1 102 ? 1.835 2.179 3.387 1.00 98.62 102 LEU A O 1
ATOM 811 N N . HIS A 1 103 ? 1.905 3.849 1.894 1.00 98.12 103 HIS A N 1
ATOM 812 C CA . HIS A 1 103 ? 3.328 3.689 1.583 1.00 98.12 103 HIS A CA 1
ATOM 813 C C . HIS A 1 103 ? 4.214 4.003 2.796 1.00 98.12 103 HIS A C 1
ATOM 815 O O . HIS A 1 103 ? 5.284 3.415 2.937 1.00 98.12 103 HIS A O 1
ATOM 821 N N . LEU A 1 104 ? 3.785 4.905 3.682 1.00 96.88 104 LEU A N 1
ATOM 822 C CA . LEU A 1 104 ? 4.495 5.235 4.927 1.00 96.88 104 LEU A CA 1
ATOM 823 C C . LEU A 1 104 ? 4.109 4.312 6.094 1.00 96.88 104 LEU A C 1
ATOM 825 O O . LEU A 1 104 ? 4.787 4.269 7.118 1.00 96.88 104 LEU A O 1
ATOM 829 N N . SER A 1 105 ? 3.035 3.539 5.936 1.00 98.00 105 SER A N 1
ATOM 830 C CA . SER A 1 105 ? 2.418 2.752 7.009 1.00 98.00 105 SER A CA 1
ATOM 831 C C . SER A 1 105 ? 3.056 1.378 7.234 1.00 98.00 105 SER A C 1
ATOM 833 O O . SER A 1 105 ? 2.586 0.618 8.077 1.00 98.00 105 SER A O 1
ATOM 835 N N . TYR A 1 106 ? 4.155 1.048 6.546 1.00 96.44 106 TYR A N 1
ATOM 836 C CA . TYR A 1 106 ? 4.890 -0.210 6.756 1.00 96.44 106 TYR A CA 1
ATOM 837 C C . TYR A 1 106 ? 5.331 -0.395 8.222 1.00 96.44 106 TYR A C 1
ATOM 839 O O . TYR A 1 106 ? 5.406 -1.520 8.715 1.00 96.44 106 TYR A O 1
ATOM 847 N N . LYS A 1 107 ? 5.569 0.708 8.953 1.00 96.12 107 LYS A N 1
ATOM 848 C CA . LYS A 1 107 ? 5.885 0.689 10.391 1.00 96.12 107 LYS A CA 1
ATOM 849 C C . LYS A 1 107 ? 4.764 0.045 11.214 1.00 96.12 107 LYS A C 1
ATOM 851 O O . LYS A 1 107 ? 5.045 -0.729 12.122 1.00 96.12 107 LYS A O 1
ATOM 856 N N . ILE A 1 108 ? 3.503 0.311 10.870 1.00 98.31 108 ILE A N 1
ATOM 857 C CA . ILE A 1 108 ? 2.340 -0.268 11.554 1.00 98.31 108 ILE A CA 1
ATOM 858 C C . ILE A 1 108 ? 2.314 -1.784 11.372 1.00 98.31 108 ILE A C 1
ATOM 860 O O . ILE A 1 108 ? 2.098 -2.511 12.338 1.00 98.31 108 ILE A O 1
ATOM 864 N N . ALA A 1 109 ? 2.576 -2.266 10.158 1.00 97.00 109 ALA A N 1
ATOM 865 C CA . ALA A 1 109 ? 2.629 -3.696 9.878 1.00 97.00 109 ALA A CA 1
ATOM 866 C C . ALA A 1 109 ? 3.793 -4.389 10.598 1.00 97.00 109 ALA A C 1
ATOM 868 O O . ALA A 1 109 ? 3.614 -5.476 11.142 1.00 97.00 109 ALA A O 1
ATOM 869 N N . ALA A 1 110 ? 4.954 -3.733 10.691 1.00 97.31 110 ALA A N 1
ATOM 870 C CA . ALA A 1 110 ? 6.073 -4.232 11.488 1.00 97.31 110 ALA A CA 1
ATOM 871 C C . ALA A 1 110 ? 5.700 -4.376 12.977 1.00 97.31 110 ALA A C 1
ATOM 873 O O . ALA A 1 110 ? 6.029 -5.381 13.604 1.00 97.31 110 ALA A O 1
ATOM 874 N N . GLU A 1 111 ? 4.959 -3.415 13.534 1.00 98.31 111 GLU A N 1
ATOM 875 C CA . GLU A 1 111 ? 4.473 -3.459 14.920 1.00 98.31 111 GLU A CA 1
ATOM 876 C C . GLU A 1 111 ? 3.396 -4.536 15.157 1.00 98.31 111 GLU A C 1
ATOM 878 O O . GLU A 1 111 ? 3.248 -5.005 16.283 1.00 98.31 111 GLU A O 1
ATOM 883 N N . MET A 1 112 ? 2.655 -4.960 14.123 1.00 97.75 112 MET A N 1
ATOM 884 C CA . MET A 1 112 ? 1.721 -6.098 14.220 1.00 97.75 112 MET A CA 1
ATOM 885 C C . MET A 1 112 ? 2.448 -7.445 14.378 1.00 97.75 112 MET A C 1
ATOM 887 O O . MET A 1 112 ? 1.848 -8.426 14.825 1.00 97.75 112 MET A O 1
ATOM 891 N N . GLY A 1 113 ? 3.735 -7.503 14.020 1.00 97.44 113 GLY A N 1
ATOM 892 C CA . GLY A 1 113 ? 4.619 -8.629 14.302 1.00 97.44 113 GLY A CA 1
ATOM 893 C C . GLY A 1 113 ? 4.075 -9.976 13.795 1.00 97.44 113 GLY A C 1
ATOM 894 O O . GLY A 1 113 ? 3.733 -10.085 12.613 1.00 97.44 113 GLY A O 1
ATOM 895 N N . PRO A 1 114 ? 3.975 -11.013 14.655 1.00 97.88 114 PRO A N 1
ATOM 896 C CA . PRO A 1 114 ? 3.570 -12.360 14.243 1.00 97.88 114 PRO A CA 1
ATOM 897 C C . PRO A 1 114 ? 2.225 -12.436 13.515 1.00 97.88 114 PRO A C 1
ATOM 899 O O . PRO A 1 114 ? 2.063 -13.284 12.644 1.00 97.88 114 PRO A O 1
ATOM 902 N N . GLN A 1 115 ? 1.271 -11.555 13.836 1.00 97.00 115 GLN A N 1
ATOM 903 C CA . GLN A 1 115 ? -0.031 -11.540 13.165 1.00 97.00 115 GLN A CA 1
ATOM 904 C C . GLN A 1 115 ? 0.115 -11.210 11.678 1.00 97.00 115 GLN A C 1
ATOM 906 O O . GLN A 1 115 ? -0.508 -11.858 10.838 1.00 97.00 115 GLN A O 1
ATOM 911 N N . PHE A 1 116 ? 0.927 -10.201 11.356 1.00 97.06 116 PHE A N 1
ATOM 912 C CA . PHE A 1 116 ? 1.137 -9.789 9.974 1.00 97.06 116 PHE A CA 1
ATOM 913 C C . PHE A 1 116 ? 1.935 -10.845 9.204 1.00 97.06 116 PHE A C 1
ATOM 915 O O . PHE A 1 116 ? 1.530 -11.240 8.115 1.00 97.06 116 PHE A O 1
ATOM 922 N N . LEU A 1 117 ? 3.004 -11.375 9.807 1.00 97.44 117 LEU A N 1
ATOM 923 C CA . LEU A 1 117 ? 3.826 -12.421 9.190 1.00 97.44 117 LEU A CA 1
ATOM 924 C C . LEU A 1 117 ? 3.022 -13.695 8.894 1.00 97.44 117 LEU A C 1
ATOM 926 O O . LEU A 1 117 ? 3.069 -14.200 7.778 1.00 97.44 117 LEU A O 1
ATOM 930 N N . ALA A 1 118 ? 2.203 -14.161 9.842 1.00 97.94 118 ALA A N 1
ATOM 931 C CA . ALA A 1 118 ? 1.349 -15.329 9.628 1.00 97.94 118 ALA A CA 1
ATOM 932 C C . ALA A 1 118 ? 0.319 -15.111 8.506 1.00 97.94 118 ALA A C 1
ATOM 934 O O . ALA A 1 118 ? -0.049 -16.054 7.806 1.00 97.94 118 ALA A O 1
ATOM 935 N N . ALA A 1 119 ? -0.157 -13.876 8.324 1.00 97.50 119 ALA A N 1
ATOM 936 C CA . ALA A 1 119 ? -1.062 -13.544 7.233 1.00 97.50 119 ALA A CA 1
ATOM 937 C C . ALA A 1 119 ? -0.357 -13.560 5.870 1.00 97.50 119 ALA A C 1
ATOM 939 O O . ALA A 1 119 ? -0.951 -14.038 4.905 1.00 97.50 119 ALA A O 1
ATOM 940 N N . LEU A 1 120 ? 0.898 -13.098 5.797 1.00 96.88 120 LEU A N 1
ATOM 941 C CA . LEU A 1 120 ? 1.713 -13.211 4.584 1.00 96.88 120 LEU A CA 1
ATOM 942 C C . LEU A 1 120 ? 1.939 -14.676 4.200 1.00 96.88 120 LEU A C 1
ATOM 944 O O . LEU A 1 120 ? 1.704 -15.032 3.049 1.00 96.88 120 LEU A O 1
ATOM 948 N N . ASP A 1 121 ? 2.313 -15.526 5.160 1.00 98.00 121 ASP A N 1
ATOM 949 C CA . ASP A 1 121 ? 2.531 -16.957 4.910 1.00 98.00 121 ASP A CA 1
ATOM 950 C C . ASP A 1 121 ? 1.247 -17.645 4.433 1.00 98.00 121 ASP A C 1
ATOM 952 O O . ASP A 1 121 ? 1.246 -18.390 3.454 1.00 98.00 121 ASP A O 1
ATOM 956 N N . LYS A 1 122 ? 0.125 -17.366 5.104 1.00 98.31 122 LYS A N 1
ATOM 957 C CA . LYS A 1 122 ? -1.177 -17.953 4.773 1.00 98.31 122 LYS A CA 1
ATOM 958 C C . LYS A 1 122 ? -1.669 -17.556 3.381 1.00 98.31 122 LYS A C 1
ATOM 960 O O . LYS A 1 122 ? -2.290 -18.372 2.704 1.00 98.31 122 LYS A O 1
ATOM 965 N N . HIS A 1 123 ? -1.444 -16.306 2.984 1.00 98.31 123 HIS A N 1
ATOM 966 C CA . HIS A 1 123 ? -2.002 -15.718 1.762 1.00 98.31 123 HIS A CA 1
ATOM 967 C C . HIS A 1 123 ? -0.963 -15.546 0.648 1.00 98.31 123 HIS A C 1
ATOM 969 O O . HIS A 1 123 ? -1.210 -14.819 -0.316 1.00 98.31 123 HIS A O 1
ATOM 975 N N . ALA A 1 124 ? 0.180 -16.229 0.752 1.00 98.12 124 ALA A N 1
ATOM 976 C CA . ALA A 1 124 ? 1.298 -16.115 -0.180 1.00 98.12 124 ALA A CA 1
ATOM 977 C C . ALA A 1 124 ? 0.877 -16.319 -1.645 1.00 98.12 124 ALA A C 1
ATOM 979 O O . ALA A 1 124 ? 1.263 -15.527 -2.502 1.00 98.12 124 ALA A O 1
ATOM 980 N N . ASP A 1 125 ? 0.019 -17.305 -1.928 1.00 98.06 125 ASP A N 1
ATOM 981 C CA . ASP A 1 125 ? -0.463 -17.593 -3.288 1.00 98.06 125 ASP A CA 1
ATOM 982 C C . ASP A 1 125 ? -1.317 -16.458 -3.877 1.00 98.06 125 ASP A C 1
ATOM 984 O O . ASP A 1 125 ? -1.278 -16.206 -5.081 1.00 98.06 125 ASP A O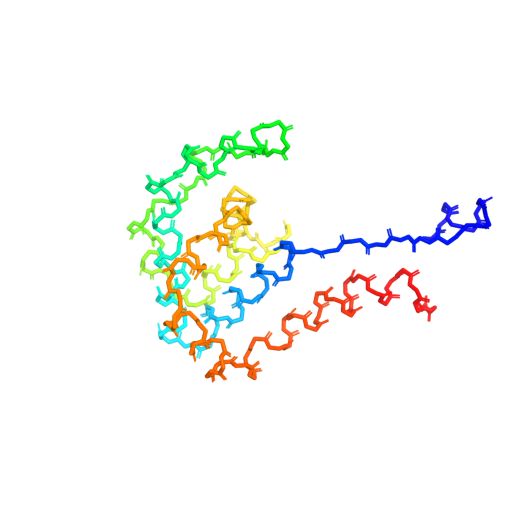 1
ATOM 988 N N . ALA A 1 126 ? -2.073 -15.745 -3.036 1.00 97.38 126 ALA A N 1
ATOM 989 C CA . ALA A 1 126 ? -2.859 -14.586 -3.456 1.00 97.38 126 ALA A CA 1
ATOM 990 C C . ALA A 1 126 ? -1.986 -13.329 -3.614 1.00 97.38 126 ALA A C 1
ATOM 992 O O . ALA A 1 126 ? -2.251 -12.487 -4.469 1.00 97.38 126 ALA A O 1
ATOM 993 N N . ILE A 1 127 ? -0.932 -13.201 -2.803 1.00 98.38 127 ILE A N 1
ATOM 994 C CA . ILE A 1 127 ? -0.031 -12.044 -2.793 1.00 98.38 127 ILE A CA 1
ATOM 995 C C . ILE A 1 127 ? 0.990 -12.101 -3.934 1.00 98.38 127 ILE A C 1
ATOM 997 O O . ILE A 1 127 ? 1.225 -11.093 -4.609 1.00 98.38 127 ILE A O 1
ATOM 1001 N N . ALA A 1 128 ? 1.590 -13.271 -4.163 1.00 98.31 128 ALA A N 1
ATOM 1002 C CA . ALA A 1 128 ? 2.722 -13.443 -5.066 1.00 98.31 128 ALA A CA 1
ATOM 1003 C C . ALA A 1 128 ? 2.474 -12.893 -6.483 1.00 98.31 128 ALA A C 1
ATOM 1005 O O . ALA A 1 128 ? 3.337 -12.157 -6.963 1.00 98.31 128 ALA A O 1
ATOM 1006 N N . PRO A 1 129 ? 1.314 -13.117 -7.139 1.00 98.44 129 PRO A N 1
ATOM 1007 C CA . PRO A 1 129 ? 1.059 -12.571 -8.471 1.00 98.44 129 PRO A CA 1
ATOM 1008 C C . PRO A 1 129 ? 1.167 -11.043 -8.539 1.00 98.44 129 PRO A C 1
ATOM 1010 O O . PRO A 1 129 ? 1.677 -10.513 -9.522 1.00 98.44 129 PRO A O 1
ATOM 1013 N N . HIS A 1 130 ? 0.745 -10.322 -7.496 1.00 98.25 130 HIS A N 1
ATOM 1014 C CA . HIS A 1 130 ? 0.806 -8.858 -7.462 1.00 98.25 130 HIS A CA 1
ATOM 1015 C C . HIS A 1 130 ? 2.233 -8.341 -7.278 1.00 98.25 130 HIS A C 1
ATOM 1017 O O . HIS A 1 130 ? 2.656 -7.404 -7.961 1.00 98.25 130 HIS A O 1
ATOM 1023 N N . VAL A 1 131 ? 3.002 -8.987 -6.399 1.00 98.19 131 VAL A N 1
ATOM 1024 C CA . VAL A 1 131 ? 4.424 -8.674 -6.208 1.00 98.19 131 VAL A CA 1
ATOM 1025 C C . VAL A 1 131 ? 5.216 -8.977 -7.482 1.00 98.19 131 VAL A C 1
ATOM 1027 O O . VAL A 1 131 ? 6.016 -8.145 -7.920 1.00 98.19 131 VAL A O 1
ATOM 1030 N N . THR A 1 132 ? 4.962 -10.126 -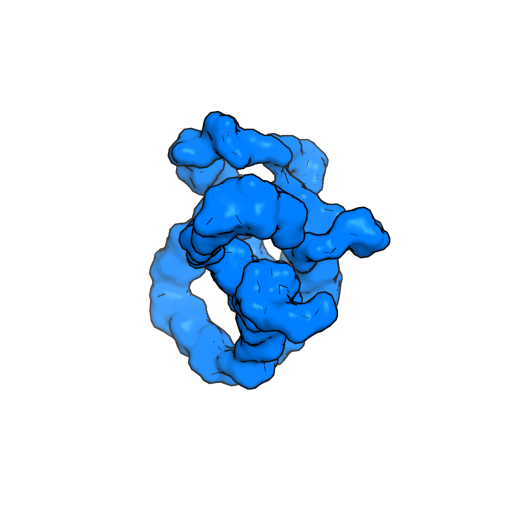8.114 1.00 98.19 132 THR A N 1
ATOM 1031 C CA . THR A 1 132 ? 5.588 -10.519 -9.380 1.00 98.19 132 THR A CA 1
ATOM 1032 C C . THR A 1 132 ? 5.240 -9.548 -10.499 1.00 98.19 132 THR A C 1
ATOM 1034 O O . THR A 1 132 ? 6.157 -9.067 -11.157 1.00 98.19 132 THR A O 1
ATOM 1037 N N . GLU A 1 133 ? 3.968 -9.194 -10.690 1.00 96.88 133 GLU A N 1
ATOM 1038 C CA . GLU A 1 133 ? 3.553 -8.224 -11.712 1.00 96.88 133 GLU A CA 1
ATOM 1039 C C . GLU A 1 133 ? 4.279 -6.880 -11.520 1.00 96.88 133 GLU A C 1
ATOM 1041 O O . GLU A 1 133 ? 4.805 -6.289 -12.467 1.00 96.88 133 GLU A O 1
ATOM 1046 N N . ASN A 1 134 ? 4.367 -6.397 -10.278 1.00 96.69 134 ASN A N 1
ATOM 1047 C CA . ASN A 1 134 ? 5.061 -5.151 -9.987 1.00 96.69 134 ASN A CA 1
ATOM 1048 C C . ASN A 1 134 ? 6.558 -5.237 -10.277 1.00 96.69 134 ASN A C 1
A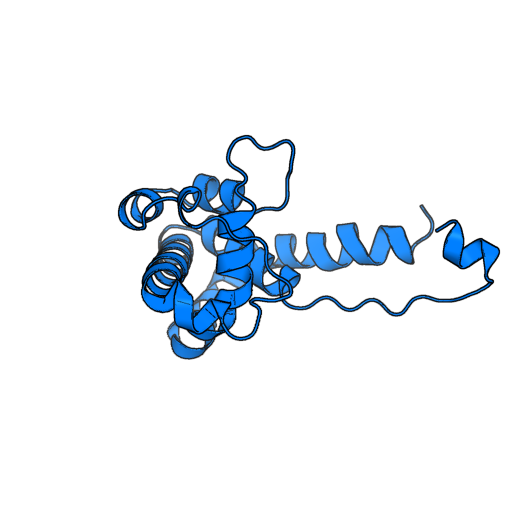TOM 1050 O O . ASN A 1 134 ? 7.074 -4.391 -11.002 1.00 96.69 134 ASN A O 1
ATOM 1054 N N . LEU A 1 135 ? 7.264 -6.237 -9.756 1.00 96.06 135 LEU A N 1
ATOM 1055 C CA . LEU A 1 135 ? 8.711 -6.330 -9.947 1.00 96.06 135 LEU A CA 1
ATOM 1056 C C . LEU A 1 135 ? 9.075 -6.697 -11.389 1.00 96.06 135 LEU A C 1
ATOM 1058 O O . LEU A 1 135 ? 9.891 -6.023 -12.018 1.00 96.06 135 LEU A O 1
ATOM 1062 N N . TYR A 1 136 ? 8.467 -7.751 -11.921 1.00 95.88 136 TYR A N 1
ATOM 1063 C CA . TYR A 1 136 ? 8.823 -8.312 -13.214 1.00 95.88 136 TYR A CA 1
ATOM 1064 C C . TYR A 1 136 ? 8.200 -7.527 -14.367 1.00 95.88 136 TYR A C 1
ATOM 1066 O O . TYR A 1 136 ? 8.933 -6.920 -15.147 1.00 95.88 136 TYR A O 1
ATOM 1074 N N . ASP A 1 137 ? 6.872 -7.488 -14.466 1.00 94.88 137 ASP A N 1
ATOM 1075 C CA . ASP A 1 137 ? 6.197 -6.941 -15.647 1.00 94.88 137 ASP A CA 1
ATOM 1076 C C . ASP A 1 137 ? 6.261 -5.416 -15.718 1.00 94.88 137 ASP A C 1
ATOM 1078 O O . ASP A 1 137 ? 6.464 -4.861 -16.798 1.00 94.88 137 ASP A O 1
ATOM 1082 N N . ARG A 1 138 ? 6.118 -4.722 -14.584 1.00 92.44 138 ARG A N 1
ATOM 1083 C CA . ARG A 1 138 ? 6.043 -3.250 -14.565 1.00 92.44 138 ARG A CA 1
ATOM 1084 C C . ARG A 1 138 ? 7.400 -2.557 -14.459 1.00 92.44 138 ARG A C 1
ATOM 1086 O O . ARG A 1 138 ? 7.519 -1.418 -14.907 1.00 92.44 138 ARG A O 1
ATOM 1093 N N . HIS A 1 139 ? 8.416 -3.214 -13.896 1.00 92.69 139 HIS A N 1
ATOM 1094 C CA . HIS A 1 139 ? 9.726 -2.595 -13.657 1.00 92.69 139 HIS A CA 1
ATOM 1095 C C . HIS A 1 139 ? 10.859 -3.273 -14.439 1.00 92.69 139 HIS A C 1
ATOM 1097 O O . HIS A 1 139 ? 11.531 -2.604 -15.225 1.00 92.69 139 HIS A O 1
ATOM 1103 N N . ILE A 1 140 ? 11.077 -4.582 -14.272 1.00 93.31 140 ILE A N 1
ATOM 1104 C CA . ILE A 1 140 ? 12.223 -5.272 -14.888 1.00 93.31 140 ILE A CA 1
ATOM 1105 C C . ILE A 1 140 ? 12.052 -5.396 -16.405 1.00 93.31 140 ILE A C 1
ATOM 1107 O O . ILE A 1 140 ? 12.901 -4.934 -17.169 1.00 93.31 140 ILE A O 1
ATOM 1111 N N . ARG A 1 141 ? 10.952 -5.997 -16.861 1.00 92.19 141 ARG A N 1
ATOM 1112 C CA . ARG A 1 141 ? 10.693 -6.269 -18.276 1.00 92.19 141 ARG A CA 1
ATOM 1113 C C . ARG A 1 141 ? 10.824 -5.020 -19.163 1.00 92.19 141 ARG A C 1
ATOM 1115 O O . ARG A 1 141 ? 11.644 -5.062 -20.075 1.00 92.19 141 ARG A O 1
ATOM 1122 N N . PRO A 1 142 ? 10.154 -3.878 -18.903 1.00 89.50 142 PRO A N 1
ATOM 1123 C CA . PRO A 1 142 ? 10.241 -2.710 -19.787 1.00 89.50 142 PRO A CA 1
ATOM 1124 C C . PRO A 1 142 ? 11.638 -2.070 -19.821 1.00 89.50 142 PRO A C 1
ATOM 1126 O O . PRO A 1 142 ? 12.018 -1.452 -20.824 1.00 89.50 142 PRO A O 1
ATOM 1129 N N . LEU A 1 143 ? 12.437 -2.223 -18.762 1.00 88.06 143 LEU A N 1
ATOM 1130 C CA . LEU A 1 143 ? 13.744 -1.572 -18.639 1.00 88.06 143 LEU A CA 1
ATOM 1131 C C . LEU A 1 143 ? 14.927 -2.445 -19.067 1.00 88.06 143 LEU A C 1
ATOM 1133 O O . LEU A 1 143 ? 15.878 -1.885 -19.612 1.00 88.06 143 LEU A O 1
ATOM 1137 N N . PHE A 1 144 ? 14.850 -3.769 -18.892 1.00 87.62 144 PHE A N 1
ATOM 1138 C CA . PHE A 1 144 ? 15.960 -4.689 -19.171 1.00 87.62 144 PHE A CA 1
ATOM 1139 C C . PHE A 1 144 ? 15.689 -5.726 -20.265 1.00 87.62 144 PHE A C 1
ATOM 1141 O O . PHE A 1 144 ? 16.603 -6.044 -21.016 1.00 87.62 144 PHE A O 1
ATOM 1148 N N . LEU A 1 145 ? 14.461 -6.232 -20.408 1.00 86.94 145 LEU A N 1
ATOM 1149 C CA . LEU A 1 145 ? 14.148 -7.263 -21.405 1.00 86.94 145 LEU A CA 1
ATOM 1150 C C . LEU A 1 145 ? 13.707 -6.599 -22.707 1.00 86.94 145 LEU A C 1
ATOM 1152 O O . LEU A 1 145 ? 12.827 -5.744 -22.682 1.00 86.94 145 LEU A O 1
ATOM 1156 N N . ASP A 1 146 ? 14.370 -6.887 -23.820 1.00 62.34 146 ASP A N 1
ATOM 1157 C CA . ASP A 1 146 ? 13.968 -6.324 -25.110 1.00 62.34 146 ASP A CA 1
ATOM 1158 C C . ASP A 1 146 ? 12.586 -6.873 -25.493 1.00 62.34 146 ASP A C 1
ATOM 1160 O O . ASP A 1 146 ? 12.387 -8.087 -25.567 1.00 62.34 146 ASP A O 1
ATOM 1164 N N . VAL A 1 147 ? 11.625 -5.964 -25.674 1.00 56.22 147 VAL A N 1
ATOM 1165 C CA . VAL A 1 147 ? 10.275 -6.234 -26.188 1.00 56.22 147 VAL A CA 1
ATOM 1166 C C . VAL A 1 147 ? 10.010 -5.274 -27.333 1.00 56.22 147 VAL A C 1
ATOM 1168 O O . VAL A 1 147 ? 10.318 -4.070 -27.148 1.00 56.22 147 VAL A O 1
#